Protein AF-A0A1J3JF76-F1 (afdb_monomer_lite)

Structure (mmCIF, N/CA/C/O backbone):
data_AF-A0A1J3JF76-F1
#
_entry.id   AF-A0A1J3JF76-F1
#
loop_
_atom_site.group_PDB
_atom_site.id
_atom_site.type_symbol
_atom_site.label_atom_id
_atom_site.label_alt_id
_atom_site.label_comp_id
_atom_site.label_asym_id
_atom_site.label_entity_id
_atom_site.label_seq_id
_atom_site.pdbx_PDB_ins_code
_atom_site.Cartn_x
_atom_site.Cartn_y
_atom_site.Cartn_z
_atom_site.occupancy
_atom_site.B_iso_or_equiv
_atom_site.auth_seq_id
_atom_site.auth_comp_id
_atom_site.auth_asym_id
_atom_site.auth_atom_id
_atom_site.pdbx_PDB_model_num
ATOM 1 N N . MET A 1 1 ? 3.559 11.237 -24.602 1.00 68.69 1 MET A N 1
ATOM 2 C CA . MET A 1 1 ? 4.983 10.909 -24.841 1.00 68.69 1 MET A CA 1
ATOM 3 C C . MET A 1 1 ? 5.751 10.540 -23.572 1.00 68.69 1 MET A C 1
ATOM 5 O O . MET A 1 1 ? 6.221 9.414 -23.509 1.00 68.69 1 MET A O 1
ATOM 9 N N . ALA A 1 2 ? 5.816 11.379 -22.527 1.00 81.38 2 ALA A N 1
ATOM 10 C CA . ALA A 1 2 ? 6.597 11.074 -21.311 1.00 81.38 2 ALA A CA 1
ATOM 11 C C . ALA A 1 2 ? 6.249 9.729 -20.625 1.00 81.38 2 ALA A C 1
ATOM 13 O O . ALA A 1 2 ? 7.140 8.933 -20.353 1.00 81.38 2 ALA A O 1
ATOM 14 N N . ARG A 1 3 ? 4.955 9.424 -20.422 1.00 82.44 3 ARG A N 1
ATOM 15 C CA . ARG A 1 3 ? 4.489 8.150 -19.824 1.00 82.44 3 ARG A CA 1
ATOM 16 C C . ARG A 1 3 ? 4.985 6.912 -20.584 1.00 82.44 3 ARG A C 1
ATOM 18 O O . ARG A 1 3 ? 5.352 5.922 -19.965 1.00 82.44 3 ARG A O 1
ATOM 25 N N . HIS A 1 4 ? 4.999 6.980 -21.915 1.00 86.12 4 HIS A N 1
ATOM 26 C CA . HIS A 1 4 ? 5.448 5.880 -22.768 1.00 86.12 4 HIS A CA 1
ATOM 27 C C . HIS A 1 4 ? 6.962 5.668 -22.658 1.00 86.12 4 HIS A C 1
ATOM 29 O O . HIS A 1 4 ? 7.401 4.537 -22.501 1.00 86.12 4 HIS A O 1
ATOM 35 N N . LEU A 1 5 ? 7.749 6.750 -22.659 1.00 87.44 5 LEU A N 1
ATOM 36 C CA . LEU A 1 5 ? 9.205 6.671 -22.498 1.00 87.44 5 LEU A CA 1
ATOM 37 C C . LEU A 1 5 ? 9.602 6.097 -21.132 1.00 87.44 5 LEU A C 1
ATOM 39 O O . LEU A 1 5 ? 10.490 5.253 -21.063 1.00 87.44 5 LEU A O 1
ATOM 43 N N . ILE A 1 6 ? 8.911 6.507 -20.062 1.00 87.31 6 ILE A N 1
ATOM 44 C CA . ILE A 1 6 ? 9.128 5.965 -18.713 1.00 87.31 6 ILE A CA 1
ATOM 45 C C . ILE A 1 6 ? 8.838 4.462 -18.686 1.00 87.31 6 ILE A C 1
ATOM 47 O O . ILE A 1 6 ? 9.644 3.703 -18.157 1.00 87.31 6 ILE A O 1
ATOM 51 N N . LEU A 1 7 ? 7.719 4.026 -19.275 1.00 90.75 7 LEU A N 1
ATOM 52 C CA . LEU A 1 7 ? 7.389 2.603 -19.364 1.00 90.75 7 LEU A CA 1
ATOM 53 C C . LEU A 1 7 ? 8.467 1.823 -20.115 1.00 90.75 7 LEU A C 1
ATOM 55 O O . LEU A 1 7 ? 8.987 0.856 -19.571 1.00 90.75 7 LEU A O 1
ATOM 59 N N . CYS A 1 8 ? 8.854 2.277 -21.310 1.00 92.62 8 CYS A N 1
ATOM 60 C CA . CYS A 1 8 ? 9.889 1.607 -22.097 1.00 92.62 8 CYS A CA 1
ATOM 61 C C . CYS A 1 8 ? 11.208 1.507 -21.320 1.00 92.62 8 CYS A C 1
ATOM 63 O O . CYS A 1 8 ? 11.865 0.469 -21.345 1.00 92.62 8 CYS A O 1
ATOM 65 N N . PHE A 1 9 ? 11.583 2.560 -20.592 1.00 91.56 9 PHE A N 1
ATOM 66 C CA . PHE A 1 9 ? 12.781 2.556 -19.758 1.00 91.56 9 PHE A CA 1
ATOM 67 C C . PHE A 1 9 ? 12.701 1.522 -18.627 1.00 91.56 9 PHE A C 1
ATOM 69 O O . PHE A 1 9 ? 13.618 0.720 -18.460 1.00 91.56 9 PHE A O 1
ATOM 76 N N . VAL A 1 10 ? 11.599 1.506 -17.871 1.00 92.50 10 VAL A N 1
ATOM 77 C CA . VAL A 1 10 ? 11.417 0.561 -16.760 1.00 92.50 10 VAL A CA 1
ATOM 78 C C . VAL A 1 10 ? 11.351 -0.879 -17.266 1.00 92.50 10 VAL A C 1
ATOM 80 O O . VAL A 1 10 ? 12.020 -1.745 -16.712 1.00 92.50 10 VAL A O 1
ATOM 83 N N . GLU A 1 11 ? 10.616 -1.140 -18.343 1.00 94.25 11 GLU A N 1
ATOM 84 C CA . GLU A 1 11 ? 10.539 -2.463 -18.972 1.00 94.25 11 GLU A CA 1
ATOM 85 C C . GLU A 1 11 ? 11.911 -2.939 -19.454 1.00 94.25 11 GLU A C 1
ATOM 87 O O . GLU A 1 11 ? 12.268 -4.089 -19.230 1.00 94.25 11 GLU A O 1
ATOM 92 N N . THR A 1 12 ? 12.722 -2.046 -20.030 1.00 95.38 12 THR A N 1
ATOM 93 C CA . THR A 1 12 ? 14.095 -2.372 -20.451 1.00 95.38 12 THR A CA 1
ATOM 94 C C . THR A 1 12 ? 14.973 -2.776 -19.265 1.00 95.38 12 THR A C 1
ATOM 96 O O . THR A 1 12 ? 15.805 -3.676 -19.382 1.00 95.38 12 THR A O 1
ATOM 99 N N . ILE A 1 13 ? 14.799 -2.134 -18.105 1.00 91.94 13 ILE A N 1
ATOM 100 C CA . ILE A 1 13 ? 15.498 -2.531 -16.876 1.00 91.94 13 ILE A CA 1
ATOM 101 C C . ILE A 1 13 ? 15.008 -3.904 -16.412 1.00 91.94 13 ILE A C 1
ATOM 103 O O . ILE A 1 13 ? 15.830 -4.774 -16.135 1.00 91.94 13 ILE A O 1
ATOM 107 N N . LEU A 1 14 ? 13.688 -4.097 -16.342 1.00 92.62 14 LEU A N 1
ATOM 108 C CA . LEU A 1 14 ? 13.062 -5.313 -15.817 1.00 92.62 14 LEU A CA 1
ATOM 109 C C . LEU A 1 14 ? 13.191 -6.530 -16.743 1.00 92.62 14 LEU A C 1
ATOM 111 O O . LEU A 1 14 ? 13.076 -7.653 -16.268 1.00 92.62 14 LEU A O 1
ATOM 115 N N . ALA A 1 15 ? 13.473 -6.330 -18.032 1.00 93.00 15 ALA A N 1
ATOM 116 C CA . ALA A 1 15 ? 13.759 -7.405 -18.981 1.00 93.00 15 ALA A CA 1
ATOM 117 C C . ALA A 1 15 ? 15.064 -8.157 -18.661 1.00 93.00 15 ALA A C 1
ATOM 119 O O . ALA A 1 15 ? 15.272 -9.268 -19.147 1.00 93.00 15 ALA A O 1
ATOM 120 N N . LYS A 1 16 ? 15.956 -7.572 -17.848 1.00 93.75 16 LYS A N 1
ATOM 121 C CA . LYS A 1 16 ? 17.153 -8.265 -17.364 1.00 93.75 16 LYS A CA 1
ATOM 122 C C . LYS A 1 16 ? 16.747 -9.263 -16.270 1.00 93.75 16 LYS A C 1
ATOM 124 O O . LYS A 1 16 ? 16.132 -8.836 -15.293 1.00 93.75 16 LYS A O 1
ATOM 129 N N . PRO A 1 17 ? 17.132 -10.548 -16.369 1.00 87.25 17 PRO A N 1
ATOM 130 C CA . PRO A 1 17 ? 16.629 -11.602 -15.482 1.00 87.25 17 PRO A CA 1
ATOM 131 C C . PRO A 1 17 ? 16.917 -11.335 -13.997 1.00 87.25 17 PRO A C 1
ATOM 133 O O . PRO A 1 17 ? 16.058 -11.575 -13.154 1.00 87.25 17 PRO A O 1
ATOM 136 N N . ASP A 1 18 ? 18.074 -10.750 -13.680 1.00 89.12 18 ASP A N 1
ATOM 137 C CA . ASP A 1 18 ? 18.472 -10.475 -12.294 1.00 89.12 18 ASP A CA 1
ATOM 138 C C . ASP A 1 18 ? 17.965 -9.127 -11.762 1.00 89.12 18 ASP A C 1
ATOM 140 O O . ASP A 1 18 ? 18.119 -8.833 -10.576 1.00 89.12 18 ASP A O 1
ATOM 144 N N . ALA A 1 19 ? 17.363 -8.276 -12.605 1.00 88.69 19 ALA A N 1
ATOM 145 C CA . ALA A 1 19 ? 16.979 -6.926 -12.200 1.00 88.69 19 ALA A CA 1
ATOM 146 C C . ALA A 1 19 ? 15.978 -6.897 -11.035 1.00 88.69 19 ALA A C 1
ATOM 148 O O . ALA A 1 19 ? 16.228 -6.134 -10.103 1.00 88.69 19 ALA A O 1
ATOM 149 N N . PRO A 1 20 ? 14.894 -7.700 -11.005 1.00 85.25 20 PRO A N 1
ATOM 150 C CA . PRO A 1 20 ? 13.972 -7.697 -9.870 1.00 85.25 20 PRO A CA 1
ATOM 151 C C . PRO A 1 20 ? 14.675 -7.996 -8.541 1.00 85.25 20 PRO A C 1
ATOM 153 O O . PRO A 1 20 ? 14.477 -7.263 -7.576 1.00 85.25 20 PRO A O 1
ATOM 156 N N . THR A 1 21 ? 15.535 -9.017 -8.516 1.00 85.00 21 THR A N 1
ATOM 157 C CA . THR A 1 21 ? 16.302 -9.426 -7.331 1.00 85.00 21 THR A CA 1
ATOM 158 C C . THR A 1 21 ? 17.301 -8.350 -6.926 1.00 85.00 21 THR A C 1
ATOM 160 O O . THR A 1 21 ? 17.344 -7.951 -5.768 1.00 85.00 21 THR A O 1
ATOM 163 N N . ILE A 1 22 ? 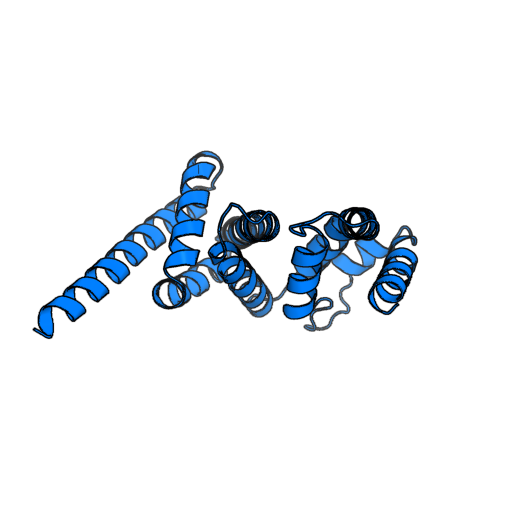18.052 -7.795 -7.881 1.00 85.38 22 ILE A N 1
ATOM 164 C CA . ILE A 1 22 ? 18.994 -6.703 -7.611 1.00 85.38 22 ILE A CA 1
ATOM 165 C C . ILE A 1 22 ? 18.253 -5.491 -7.040 1.00 85.38 22 ILE A C 1
ATOM 167 O O . ILE A 1 22 ? 18.708 -4.900 -6.069 1.00 85.38 22 ILE A O 1
ATOM 171 N N . LEU A 1 23 ? 17.100 -5.113 -7.592 1.00 86.19 23 LEU A N 1
ATOM 172 C CA . LEU A 1 23 ? 16.357 -3.944 -7.124 1.00 86.19 23 LEU A CA 1
ATOM 173 C C . LEU A 1 23 ? 15.784 -4.132 -5.710 1.00 86.19 23 LEU A C 1
ATOM 175 O O . LEU A 1 23 ? 15.725 -3.152 -4.962 1.00 86.19 23 LEU A O 1
ATOM 179 N N . THR A 1 24 ? 15.382 -5.353 -5.337 1.00 82.19 24 THR A N 1
ATOM 180 C CA . THR A 1 24 ? 14.848 -5.653 -3.996 1.00 82.19 24 THR A CA 1
ATOM 181 C C . THR A 1 24 ? 15.930 -5.913 -2.955 1.00 82.19 24 THR A C 1
ATOM 183 O O . THR A 1 24 ? 15.740 -5.568 -1.789 1.00 82.19 24 THR A O 1
ATOM 186 N N . ASP A 1 25 ? 17.058 -6.491 -3.367 1.00 76.25 25 ASP A N 1
ATOM 187 C CA . ASP A 1 25 ? 18.073 -7.018 -2.451 1.00 76.25 25 ASP A CA 1
ATOM 188 C C . ASP A 1 25 ? 19.322 -6.139 -2.385 1.00 76.25 25 ASP A C 1
ATOM 190 O O . ASP A 1 25 ? 20.135 -6.320 -1.475 1.00 76.25 25 ASP A O 1
ATOM 194 N N . ALA A 1 26 ? 19.488 -5.188 -3.317 1.00 64.75 26 ALA A N 1
ATOM 195 C CA . ALA A 1 26 ? 20.681 -4.358 -3.392 1.00 64.75 26 ALA A CA 1
ATOM 196 C C . ALA A 1 26 ? 20.978 -3.709 -2.029 1.00 64.75 26 ALA A C 1
ATOM 198 O O . ALA A 1 26 ? 20.222 -2.839 -1.580 1.00 64.75 26 ALA A O 1
ATOM 199 N N . PRO A 1 27 ? 22.138 -4.013 -1.410 1.00 54.16 27 PRO A N 1
ATOM 200 C CA . PRO A 1 27 ? 22.580 -3.357 -0.175 1.00 54.16 27 PRO A CA 1
ATOM 201 C C . PRO A 1 27 ? 22.838 -1.845 -0.365 1.00 54.16 27 PRO A C 1
ATOM 203 O O . PRO A 1 27 ? 23.164 -1.128 0.579 1.00 54.16 27 PRO A O 1
ATOM 206 N N . ALA A 1 28 ? 22.707 -1.348 -1.599 1.00 53.75 28 ALA A N 1
ATOM 207 C CA . ALA A 1 28 ? 23.317 -0.134 -2.113 1.00 53.75 28 ALA A CA 1
ATOM 208 C C . ALA A 1 28 ? 22.419 1.107 -2.135 1.00 53.75 28 ALA A C 1
ATOM 210 O O . ALA A 1 28 ? 22.911 2.178 -2.495 1.00 53.75 28 ALA A O 1
ATOM 211 N N . TRP A 1 29 ? 21.154 1.044 -1.707 1.00 62.25 29 TRP A N 1
ATOM 212 C CA . TRP A 1 29 ? 20.382 2.286 -1.625 1.00 62.25 29 TRP A CA 1
ATOM 213 C C . TRP A 1 29 ? 20.878 3.223 -0.508 1.00 62.25 29 TRP A C 1
ATOM 215 O O . TRP A 1 29 ? 20.494 4.387 -0.493 1.00 62.25 29 TRP A O 1
ATOM 225 N N . ARG A 1 30 ? 21.780 2.770 0.386 1.00 58.44 30 ARG A N 1
ATOM 226 C CA . ARG A 1 30 ? 22.430 3.571 1.453 1.00 58.44 30 ARG A CA 1
ATOM 227 C C . ARG A 1 30 ? 21.445 4.477 2.214 1.00 58.44 30 ARG A C 1
ATOM 229 O O . ARG A 1 30 ? 21.708 5.659 2.417 1.00 58.44 30 ARG A O 1
ATOM 236 N N . GLY A 1 31 ? 20.276 3.947 2.573 1.00 60.84 31 GLY A N 1
ATOM 237 C CA . GLY A 1 31 ? 19.231 4.709 3.269 1.00 60.84 31 GLY A CA 1
ATOM 238 C C . GLY A 1 31 ? 18.418 5.673 2.393 1.00 60.84 31 GLY A C 1
ATOM 239 O O . GLY A 1 31 ? 17.615 6.432 2.926 1.00 60.84 31 GLY A O 1
ATOM 240 N N . LYS A 1 32 ? 18.592 5.658 1.067 1.00 72.50 32 LYS A N 1
ATOM 241 C CA . LYS A 1 32 ? 17.707 6.330 0.107 1.00 72.50 32 LYS A CA 1
ATOM 242 C C . LYS A 1 32 ? 16.618 5.367 -0.359 1.00 72.50 32 LYS A C 1
ATOM 244 O O . LYS A 1 32 ? 16.843 4.169 -0.479 1.00 72.50 32 LYS A O 1
ATOM 249 N N . ARG A 1 33 ? 15.434 5.890 -0.666 1.00 78.56 33 ARG A N 1
ATOM 250 C CA . ARG A 1 33 ? 14.355 5.115 -1.289 1.00 78.56 33 ARG A CA 1
ATOM 251 C C . ARG A 1 33 ? 14.434 5.242 -2.807 1.00 78.56 33 ARG A C 1
ATOM 253 O O . ARG A 1 33 ? 14.490 6.363 -3.306 1.00 78.56 33 ARG A O 1
ATOM 260 N N . LEU A 1 34 ? 14.371 4.122 -3.532 1.00 84.38 34 LEU A N 1
ATOM 261 C CA . LEU A 1 34 ? 14.352 4.140 -5.000 1.00 84.38 34 LEU A CA 1
ATOM 262 C C . LEU A 1 34 ? 13.063 4.748 -5.567 1.00 84.38 34 LEU A C 1
ATOM 264 O O . LEU A 1 34 ? 13.111 5.508 -6.529 1.00 84.38 34 LEU A O 1
ATOM 268 N N . ILE A 1 35 ? 11.915 4.407 -4.979 1.00 88.56 35 ILE A N 1
ATOM 269 C CA . ILE A 1 35 ? 10.596 4.855 -5.438 1.00 88.56 35 ILE A CA 1
ATOM 270 C C . ILE A 1 35 ? 10.006 5.801 -4.384 1.00 88.56 35 ILE A C 1
ATOM 272 O O . ILE A 1 35 ? 9.439 5.327 -3.400 1.00 88.56 35 ILE A O 1
ATOM 276 N N . PRO A 1 36 ? 10.136 7.133 -4.537 1.00 89.50 36 PRO A N 1
ATOM 277 C CA . PRO A 1 36 ? 9.548 8.104 -3.615 1.00 89.50 36 PRO A CA 1
ATOM 278 C C . PRO A 1 36 ? 8.029 7.918 -3.453 1.00 89.50 36 PRO A C 1
ATOM 280 O O . PRO A 1 36 ? 7.377 7.456 -4.392 1.00 89.50 36 PRO A O 1
ATOM 283 N N . PRO A 1 37 ? 7.429 8.328 -2.314 1.00 91.75 37 PRO A N 1
ATOM 284 C CA . PRO A 1 37 ? 5.989 8.172 -2.099 1.00 91.75 37 PRO A CA 1
ATOM 285 C C . PRO A 1 37 ? 5.118 8.754 -3.235 1.00 91.75 37 PRO A C 1
ATOM 287 O O . PRO A 1 37 ? 4.237 8.037 -3.703 1.00 91.75 37 PRO A O 1
ATOM 290 N N . PRO A 1 38 ? 5.371 9.973 -3.764 1.00 92.56 38 PRO A N 1
ATOM 291 C CA . PRO A 1 38 ? 4.583 10.509 -4.881 1.00 92.56 38 PRO A CA 1
ATOM 292 C C . PRO A 1 38 ? 4.643 9.640 -6.145 1.00 92.56 38 PRO A C 1
ATOM 294 O O . PRO A 1 38 ? 3.634 9.448 -6.820 1.00 92.56 38 PRO A O 1
ATOM 297 N N . SER A 1 39 ? 5.812 9.067 -6.446 1.00 92.81 39 SER A N 1
ATOM 298 C CA . SER A 1 39 ? 5.982 8.153 -7.578 1.00 92.81 39 SER A CA 1
ATOM 299 C C . SER A 1 39 ? 5.207 6.854 -7.370 1.00 92.81 39 SER A C 1
ATOM 301 O O . SER A 1 39 ? 4.643 6.323 -8.323 1.00 92.81 39 SER A O 1
ATOM 303 N N . PHE A 1 40 ? 5.143 6.361 -6.130 1.00 94.38 40 PHE A N 1
ATOM 304 C CA . PHE A 1 40 ? 4.360 5.177 -5.787 1.00 94.38 40 PHE A CA 1
ATOM 305 C C . PHE A 1 40 ? 2.847 5.420 -5.885 1.00 94.38 40 PHE A C 1
ATOM 307 O O . PHE A 1 40 ? 2.129 4.584 -6.426 1.00 94.38 40 PHE A O 1
ATOM 314 N N . GLU A 1 41 ? 2.354 6.579 -5.440 1.00 95.38 41 GLU A N 1
ATOM 315 C CA . GLU A 1 41 ? 0.951 6.969 -5.648 1.00 95.38 41 GLU A CA 1
ATOM 316 C C . GLU A 1 41 ? 0.611 7.081 -7.137 1.00 95.38 41 GLU A C 1
ATOM 318 O O . GLU A 1 41 ? -0.430 6.587 -7.571 1.00 95.38 41 GLU A O 1
ATOM 323 N N . MET A 1 42 ? 1.505 7.665 -7.939 1.00 93.31 42 MET A N 1
ATOM 324 C CA . MET A 1 42 ? 1.314 7.713 -9.386 1.00 93.31 42 MET A CA 1
ATOM 325 C C . MET A 1 42 ? 1.276 6.305 -9.986 1.00 93.31 42 MET A C 1
ATOM 327 O O . MET A 1 42 ? 0.404 6.019 -10.800 1.00 93.31 42 MET A O 1
ATOM 331 N N . LEU A 1 43 ? 2.170 5.410 -9.558 1.00 93.50 43 LEU A N 1
ATOM 332 C CA . LEU A 1 43 ? 2.165 4.014 -9.984 1.00 93.50 43 LEU A CA 1
ATOM 333 C C . LEU A 1 43 ? 0.826 3.330 -9.654 1.00 93.50 43 LEU A C 1
ATOM 335 O O . LEU A 1 43 ? 0.217 2.764 -10.554 1.00 93.50 43 LEU A O 1
ATOM 339 N N . LEU A 1 44 ? 0.330 3.445 -8.416 1.00 94.31 44 LEU A N 1
ATOM 340 C CA . LEU A 1 44 ? -0.978 2.907 -8.015 1.00 94.31 44 LEU A CA 1
ATOM 341 C C . LEU A 1 44 ? -2.106 3.417 -8.922 1.00 94.31 44 LEU A C 1
ATOM 343 O O . LEU A 1 44 ? -2.876 2.628 -9.461 1.00 94.31 44 LEU A O 1
ATOM 347 N N . ARG A 1 45 ? -2.184 4.732 -9.142 1.00 93.00 45 ARG A N 1
ATOM 348 C CA . ARG A 1 45 ? -3.250 5.342 -9.954 1.00 93.00 45 ARG A CA 1
ATOM 349 C C . ARG A 1 45 ? -3.162 4.982 -11.438 1.00 93.00 45 ARG A C 1
ATOM 351 O O . ARG A 1 45 ? -4.185 4.914 -12.111 1.00 93.00 45 ARG A O 1
ATOM 358 N N . LEU A 1 46 ? -1.956 4.764 -11.964 1.00 92.25 46 LEU A N 1
ATOM 359 C CA . LEU A 1 46 ? -1.752 4.365 -13.360 1.00 92.25 46 LEU A CA 1
ATOM 360 C C . LEU A 1 46 ? -2.015 2.873 -13.597 1.00 92.25 46 LEU A C 1
ATOM 362 O O . LEU A 1 46 ? -2.400 2.519 -14.715 1.00 92.25 46 LEU A O 1
ATOM 366 N N . THR A 1 47 ? -1.812 2.036 -12.578 1.00 94.12 47 THR A N 1
ATOM 367 C CA . THR A 1 47 ? -2.137 0.603 -12.602 1.00 94.12 47 THR A CA 1
ATOM 368 C C . THR A 1 47 ? -3.632 0.357 -12.424 1.00 94.12 47 THR A C 1
ATOM 370 O O . THR A 1 47 ? -4.191 -0.463 -13.141 1.00 94.12 47 THR A O 1
ATOM 373 N N . PHE A 1 48 ? -4.290 1.109 -11.536 1.00 93.44 48 PHE A N 1
ATOM 374 C CA . PHE A 1 48 ? -5.709 0.946 -11.199 1.00 93.44 48 PHE A CA 1
ATOM 375 C C . PHE A 1 48 ? -6.534 2.198 -11.563 1.00 93.44 48 PHE A C 1
ATOM 377 O O . PHE A 1 48 ? -7.059 2.875 -10.671 1.00 93.44 48 PHE A O 1
ATOM 384 N N . PRO A 1 49 ? -6.603 2.589 -12.853 1.00 90.38 49 PRO A N 1
ATOM 385 C CA . PRO A 1 49 ? -7.336 3.777 -13.267 1.00 90.38 49 PRO A CA 1
ATOM 386 C C . PRO A 1 49 ? -8.846 3.522 -13.315 1.00 90.38 49 PRO A C 1
ATOM 388 O O . PRO A 1 49 ? -9.297 2.415 -13.588 1.00 90.38 49 PRO A O 1
ATOM 391 N N . SER A 1 50 ? -9.646 4.583 -13.188 1.00 83.19 50 SER A N 1
ATOM 392 C CA . SER A 1 50 ? -11.107 4.501 -13.354 1.00 83.19 50 SER A CA 1
ATOM 393 C C . SER A 1 50 ? -11.551 4.141 -14.780 1.00 83.19 50 SER A C 1
ATOM 395 O O . SER A 1 50 ? -12.673 3.687 -14.977 1.00 83.19 50 SER A O 1
ATOM 397 N N . ALA A 1 51 ? -10.685 4.349 -15.777 1.00 86.19 51 ALA A N 1
ATOM 398 C CA . ALA A 1 51 ? -10.896 3.930 -17.158 1.00 86.19 51 ALA A CA 1
ATOM 399 C C . ALA A 1 51 ? -9.622 3.263 -17.687 1.00 86.19 51 ALA A C 1
ATOM 401 O O . ALA A 1 51 ? -8.531 3.840 -17.619 1.00 86.19 51 ALA A O 1
ATOM 402 N N . ARG A 1 52 ? -9.758 2.042 -18.214 1.00 84.12 52 ARG A N 1
ATOM 403 C CA . ARG A 1 52 ? -8.630 1.288 -18.772 1.00 84.12 52 ARG A CA 1
ATOM 404 C C . ARG A 1 52 ? -8.157 1.946 -20.068 1.00 84.12 52 ARG A C 1
ATOM 406 O O . ARG A 1 52 ? -8.956 2.309 -20.925 1.00 84.12 52 ARG A O 1
ATOM 413 N N . LEU A 1 53 ? -6.843 2.078 -20.204 1.00 82.75 53 LEU A N 1
ATOM 414 C CA . LEU A 1 53 ? -6.163 2.553 -21.408 1.00 82.75 53 LEU A CA 1
ATOM 415 C C . LEU A 1 53 ? -5.200 1.458 -21.877 1.00 82.75 53 LEU A C 1
ATOM 417 O O . LEU A 1 53 ? -4.807 0.612 -21.078 1.00 82.75 53 LEU A O 1
ATOM 421 N N . GLU A 1 54 ? -4.737 1.496 -23.127 1.00 78.94 54 GLU A N 1
ATOM 422 C CA . GLU A 1 54 ? -3.754 0.513 -23.626 1.00 78.94 54 GLU A CA 1
ATOM 423 C C . GLU A 1 54 ? -2.501 0.426 -22.739 1.00 78.94 54 GLU A C 1
ATOM 425 O O . GLU A 1 54 ? -1.969 -0.649 -22.473 1.00 78.94 54 GLU A O 1
ATOM 430 N N . ALA A 1 55 ? -2.056 1.565 -22.199 1.00 82.31 55 ALA A N 1
ATOM 431 C CA . ALA A 1 55 ? -0.913 1.611 -21.294 1.00 82.31 55 ALA A CA 1
ATOM 432 C C . ALA A 1 55 ? -1.175 0.936 -19.934 1.00 82.31 55 ALA A C 1
ATOM 434 O O . ALA A 1 55 ? -0.211 0.594 -19.257 1.00 82.31 55 ALA A O 1
ATOM 435 N N . THR A 1 56 ? -2.433 0.744 -19.516 1.00 90.50 56 THR A N 1
ATOM 436 C CA . THR A 1 56 ? -2.784 0.123 -18.226 1.00 90.50 56 THR A CA 1
ATOM 437 C C . THR A 1 56 ? -2.216 -1.288 -18.122 1.00 90.50 56 THR A C 1
ATOM 439 O O . THR A 1 56 ? -1.568 -1.587 -17.127 1.00 90.50 56 THR A O 1
ATOM 442 N N . ALA A 1 57 ? -2.329 -2.100 -19.179 1.00 91.56 57 ALA A N 1
ATOM 443 C CA . ALA A 1 57 ? -1.788 -3.463 -19.196 1.00 91.56 57 ALA A CA 1
ATOM 444 C C . ALA A 1 57 ? -0.267 -3.498 -18.951 1.00 91.56 57 ALA A C 1
ATOM 446 O O . ALA A 1 57 ? 0.254 -4.383 -18.277 1.00 91.56 57 ALA A O 1
ATOM 447 N N . ARG A 1 58 ? 0.455 -2.488 -19.450 1.00 93.62 58 ARG A N 1
ATOM 448 C CA . ARG A 1 58 ? 1.903 -2.355 -19.232 1.00 93.62 58 ARG A CA 1
ATOM 449 C C . ARG A 1 58 ? 2.230 -1.993 -17.785 1.00 93.62 58 ARG A C 1
ATOM 451 O O . ARG A 1 58 ? 3.159 -2.555 -17.214 1.00 93.62 58 ARG A O 1
ATOM 458 N N . PHE A 1 59 ? 1.450 -1.099 -17.170 1.00 93.69 59 PHE A N 1
ATOM 459 C CA . PHE A 1 59 ? 1.593 -0.790 -15.743 1.00 93.69 59 PHE A CA 1
ATOM 460 C C . PHE A 1 59 ? 1.262 -1.996 -14.862 1.00 93.69 59 PHE A C 1
ATOM 462 O O . PHE A 1 59 ? 2.029 -2.288 -13.950 1.00 93.69 59 PHE A O 1
ATOM 469 N N . GLU A 1 60 ? 0.189 -2.728 -15.164 1.00 94.12 60 GLU A N 1
ATOM 470 C CA . GLU A 1 60 ? -0.180 -3.973 -14.476 1.00 94.12 60 GLU A CA 1
ATOM 471 C C . GLU A 1 60 ? 0.962 -5.001 -14.516 1.00 94.12 60 GLU A C 1
ATOM 473 O O . GLU A 1 60 ? 1.268 -5.605 -13.491 1.00 94.12 60 GLU A O 1
ATOM 478 N N . ALA A 1 61 ? 1.653 -5.141 -15.653 1.00 94.00 61 ALA A N 1
ATOM 479 C CA . ALA A 1 61 ? 2.764 -6.081 -15.801 1.00 94.00 61 ALA A CA 1
ATOM 480 C C . ALA A 1 61 ? 3.985 -5.738 -14.924 1.00 94.00 61 ALA A C 1
ATOM 482 O O . ALA A 1 61 ? 4.589 -6.628 -14.324 1.00 94.00 61 ALA A O 1
ATOM 483 N N . ILE A 1 62 ? 4.358 -4.456 -14.819 1.00 93.94 62 ILE A N 1
ATOM 484 C CA . ILE A 1 62 ? 5.538 -4.027 -14.040 1.00 93.94 62 ILE A CA 1
ATOM 485 C C . ILE A 1 62 ? 5.225 -3.759 -12.560 1.00 93.94 62 ILE A C 1
ATOM 487 O O . ILE A 1 62 ? 6.133 -3.738 -11.723 1.00 93.94 62 ILE A O 1
ATOM 491 N N . TYR A 1 63 ? 3.951 -3.540 -12.224 1.00 95.44 63 TYR A N 1
ATOM 492 C CA . TYR A 1 63 ? 3.504 -3.132 -10.894 1.00 95.44 63 TYR A CA 1
ATOM 493 C C . TYR A 1 63 ? 3.965 -4.065 -9.764 1.00 95.44 63 TYR A C 1
ATOM 495 O O . TYR A 1 63 ? 4.513 -3.543 -8.789 1.00 95.44 63 TYR A O 1
ATOM 503 N N . PRO A 1 64 ? 3.829 -5.406 -9.856 1.00 94.88 64 PRO A N 1
ATOM 504 C CA . PRO A 1 64 ? 4.208 -6.298 -8.762 1.00 94.88 64 PRO A CA 1
ATOM 505 C C . PRO A 1 64 ? 5.676 -6.149 -8.349 1.00 94.88 64 PRO A C 1
ATOM 507 O O . PRO A 1 64 ? 5.989 -6.110 -7.157 1.00 94.88 64 PRO A O 1
ATOM 510 N N . VAL A 1 65 ? 6.579 -5.995 -9.325 1.00 93.25 65 VAL A N 1
ATOM 511 C CA . VAL A 1 65 ? 8.012 -5.816 -9.060 1.00 93.25 65 VAL A CA 1
ATOM 512 C C . VAL A 1 65 ? 8.266 -4.464 -8.402 1.00 93.25 65 VAL A C 1
ATOM 514 O O . VAL A 1 65 ? 8.919 -4.401 -7.363 1.00 93.25 65 VAL A O 1
ATOM 517 N N . LEU A 1 66 ? 7.706 -3.380 -8.944 1.00 93.50 66 LEU A N 1
ATOM 518 C CA . LEU A 1 66 ? 7.894 -2.037 -8.384 1.00 93.50 66 LEU A CA 1
ATOM 519 C C . LEU A 1 66 ? 7.269 -1.884 -6.987 1.00 93.50 66 LEU A C 1
ATOM 521 O O . LEU A 1 66 ? 7.838 -1.206 -6.128 1.00 93.50 66 LEU A O 1
ATOM 525 N N . LYS A 1 67 ? 6.139 -2.550 -6.721 1.00 93.62 67 LYS A N 1
ATOM 526 C CA . LYS A 1 67 ? 5.552 -2.665 -5.380 1.00 93.62 67 LYS A CA 1
ATOM 527 C C . LYS A 1 67 ? 6.531 -3.350 -4.434 1.00 93.62 67 LYS A C 1
ATOM 529 O O . LYS A 1 67 ? 6.857 -2.781 -3.396 1.00 93.62 67 LYS A O 1
ATOM 534 N N . LYS A 1 68 ? 7.061 -4.519 -4.811 1.00 90.62 68 LYS A N 1
ATOM 535 C CA . LYS A 1 68 ? 8.041 -5.249 -3.993 1.00 90.62 68 LYS A CA 1
ATOM 536 C C . LYS A 1 68 ? 9.274 -4.391 -3.698 1.00 90.62 68 LYS A C 1
ATOM 538 O O . LYS A 1 68 ? 9.687 -4.315 -2.550 1.00 90.62 68 LYS A O 1
ATOM 543 N N . VAL A 1 69 ? 9.802 -3.683 -4.695 1.00 89.00 69 VAL A N 1
ATOM 544 C CA . VAL A 1 69 ? 10.940 -2.760 -4.531 1.00 89.00 69 VAL A CA 1
ATOM 545 C C . VAL A 1 69 ? 10.608 -1.596 -3.592 1.00 89.00 69 VAL A C 1
ATOM 547 O O . VAL A 1 69 ? 11.452 -1.189 -2.800 1.00 89.00 69 VAL A O 1
ATOM 550 N N . THR A 1 70 ? 9.381 -1.073 -3.636 1.00 89.62 70 THR A N 1
ATOM 551 C CA . THR A 1 70 ? 8.941 0.009 -2.736 1.00 89.62 70 THR A CA 1
ATOM 552 C C . THR A 1 70 ? 8.874 -0.451 -1.279 1.00 89.62 70 THR A C 1
ATOM 554 O O . THR A 1 70 ? 9.179 0.328 -0.376 1.00 89.62 70 THR A O 1
ATOM 557 N N . LEU A 1 71 ? 8.464 -1.702 -1.051 1.00 86.75 71 LEU A N 1
ATOM 558 C CA . LEU A 1 71 ? 8.257 -2.267 0.284 1.00 86.75 71 LEU A CA 1
ATOM 559 C C . LEU A 1 71 ? 9.494 -3.004 0.837 1.00 86.75 71 LEU A C 1
ATOM 561 O O . LEU A 1 71 ? 9.525 -3.344 2.017 1.00 86.75 71 LEU A O 1
ATOM 565 N N . ALA A 1 72 ? 10.520 -3.246 0.017 1.00 83.94 72 ALA A N 1
ATOM 566 C CA . ALA A 1 72 ? 11.705 -4.005 0.407 1.00 83.94 72 ALA A CA 1
ATOM 567 C C . ALA A 1 72 ? 12.602 -3.241 1.397 1.00 83.94 72 ALA A C 1
ATOM 569 O O . ALA A 1 72 ? 13.007 -2.109 1.133 1.00 83.94 72 ALA A O 1
ATOM 570 N N . ARG A 1 73 ? 12.953 -3.907 2.514 1.00 69.44 73 ARG A N 1
ATOM 571 C CA . ARG A 1 73 ? 14.008 -3.540 3.492 1.00 69.44 73 ARG A CA 1
ATOM 572 C C . ARG A 1 73 ? 14.078 -2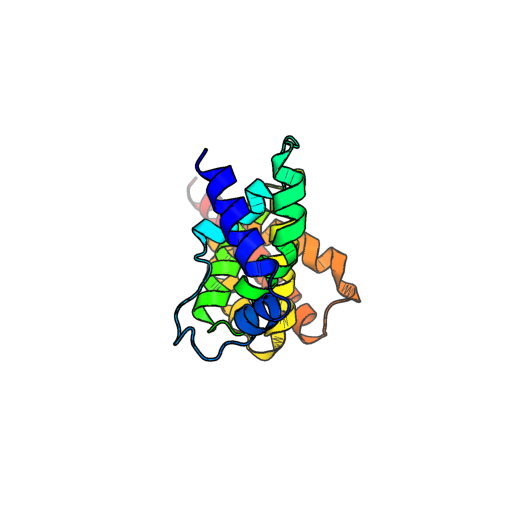.039 3.814 1.00 69.44 73 ARG A C 1
ATOM 574 O O . ARG A 1 73 ? 15.159 -1.460 3.932 1.00 69.44 73 ARG A O 1
ATOM 581 N N . ALA A 1 74 ? 12.914 -1.411 3.948 1.00 69.50 74 ALA A N 1
ATOM 582 C CA . ALA A 1 74 ? 12.802 0.012 4.195 1.00 69.50 74 ALA A CA 1
ATOM 583 C C . ALA A 1 74 ? 12.993 0.307 5.697 1.00 69.50 74 ALA A C 1
ATOM 585 O O . ALA A 1 74 ? 12.334 -0.323 6.519 1.00 69.50 74 ALA A O 1
ATOM 586 N N . PRO A 1 75 ? 13.843 1.275 6.083 1.00 78.31 75 PRO A N 1
ATOM 587 C CA . PRO A 1 75 ? 13.834 1.840 7.429 1.00 78.31 75 PRO A CA 1
ATOM 588 C C . PRO A 1 75 ? 12.422 2.237 7.878 1.00 78.31 75 PRO A C 1
ATOM 590 O O . PRO A 1 75 ? 11.632 2.719 7.064 1.00 78.31 75 PRO A O 1
ATOM 593 N N . ASP A 1 76 ? 12.129 2.154 9.177 1.00 81.81 76 ASP A N 1
ATOM 594 C CA . ASP A 1 76 ? 10.802 2.454 9.736 1.00 81.81 76 ASP A CA 1
ATOM 595 C C . ASP A 1 76 ? 10.182 3.759 9.236 1.00 81.81 76 ASP A C 1
ATOM 597 O O . ASP A 1 76 ? 8.981 3.830 8.982 1.00 81.81 76 ASP A O 1
ATOM 601 N N . PHE A 1 77 ? 10.980 4.823 9.109 1.00 82.50 77 PHE A N 1
ATOM 602 C CA . PHE A 1 77 ? 10.459 6.111 8.655 1.00 82.50 77 PHE A CA 1
ATOM 603 C C . PHE A 1 77 ? 9.899 6.028 7.236 1.00 82.50 77 PHE A C 1
ATOM 605 O O . PHE A 1 77 ? 8.883 6.657 6.947 1.00 82.50 77 PHE A O 1
ATOM 612 N N . HIS A 1 78 ? 10.498 5.201 6.379 1.00 84.88 78 HIS A N 1
ATOM 613 C CA . HIS A 1 78 ? 9.991 4.985 5.042 1.00 84.88 78 HIS A CA 1
ATOM 614 C C . HIS A 1 78 ? 8.711 4.147 5.029 1.00 84.88 78 HIS A C 1
ATOM 616 O O . HIS A 1 78 ? 7.779 4.476 4.293 1.00 84.88 78 HIS A O 1
ATOM 622 N N . ILE A 1 79 ? 8.634 3.121 5.879 1.00 86.25 79 ILE A N 1
ATOM 623 C CA . ILE A 1 79 ? 7.411 2.330 6.053 1.00 86.25 79 ILE A CA 1
ATOM 624 C C . ILE A 1 79 ? 6.266 3.242 6.519 1.00 86.25 79 ILE A C 1
ATOM 626 O O . ILE A 1 79 ? 5.184 3.218 5.936 1.00 86.25 79 ILE A O 1
ATOM 630 N N . ARG A 1 80 ? 6.519 4.133 7.489 1.00 90.50 80 ARG A N 1
ATOM 631 C CA . ARG A 1 80 ? 5.533 5.115 7.977 1.00 90.50 80 ARG A CA 1
ATOM 632 C C . ARG A 1 80 ? 5.043 6.072 6.890 1.00 90.50 80 ARG A C 1
ATOM 634 O O . ARG A 1 80 ? 3.855 6.392 6.854 1.00 90.50 80 ARG A O 1
ATOM 641 N N . GLU A 1 81 ? 5.919 6.537 6.002 1.00 91.75 81 GLU A N 1
ATOM 642 C CA . GLU A 1 81 ? 5.531 7.404 4.880 1.00 91.75 81 GLU A CA 1
ATOM 643 C C . GLU A 1 81 ? 4.639 6.674 3.869 1.00 91.75 81 GLU A C 1
ATOM 645 O O . GLU A 1 81 ? 3.604 7.215 3.477 1.00 91.75 81 GLU A O 1
ATOM 650 N N . ILE A 1 82 ? 5.002 5.445 3.476 1.00 93.19 82 ILE A N 1
ATOM 651 C CA . ILE A 1 82 ? 4.170 4.632 2.574 1.00 93.19 82 ILE A CA 1
ATOM 652 C C . ILE A 1 82 ? 2.841 4.280 3.242 1.00 93.19 82 ILE A C 1
ATOM 654 O O . ILE A 1 82 ? 1.798 4.413 2.607 1.00 93.19 82 ILE A O 1
ATOM 658 N N . PHE A 1 83 ? 2.852 3.916 4.524 1.00 94.06 83 PHE A N 1
ATOM 659 C CA . PHE A 1 83 ? 1.635 3.663 5.288 1.00 94.06 83 PHE A CA 1
ATOM 660 C C . PHE A 1 83 ? 0.717 4.890 5.301 1.00 94.06 83 PHE A C 1
ATOM 662 O O . PHE A 1 83 ? -0.466 4.773 5.008 1.00 94.06 83 PHE A O 1
ATOM 669 N N . THR A 1 84 ? 1.257 6.082 5.573 1.00 95.56 84 THR A N 1
ATOM 670 C CA . THR A 1 84 ? 0.474 7.333 5.589 1.00 95.56 84 THR A CA 1
ATOM 671 C C . THR A 1 84 ? -0.161 7.615 4.229 1.00 95.56 84 THR A C 1
ATOM 673 O O . THR A 1 84 ? -1.318 8.023 4.151 1.00 95.56 84 THR A O 1
ATOM 676 N N . LEU A 1 85 ? 0.594 7.391 3.152 1.00 95.44 85 LEU A N 1
ATOM 677 C CA . LEU A 1 85 ? 0.113 7.537 1.782 1.00 95.44 85 LEU A CA 1
ATOM 678 C C . LEU A 1 85 ? -1.008 6.543 1.471 1.00 95.44 85 LEU A C 1
ATOM 680 O O . LEU A 1 85 ? -2.062 6.947 0.987 1.00 95.44 85 LEU A O 1
ATOM 684 N N . CYS A 1 86 ? -0.810 5.268 1.799 1.00 95.44 86 CYS A N 1
ATOM 685 C CA . CYS A 1 86 ? -1.783 4.214 1.541 1.00 95.44 86 CYS A CA 1
ATOM 686 C C . CYS A 1 86 ? -3.054 4.393 2.379 1.00 95.44 86 CYS A C 1
ATOM 688 O O . CYS A 1 86 ? -4.154 4.246 1.859 1.00 95.44 86 CYS A O 1
ATOM 690 N N . LEU A 1 87 ? -2.917 4.801 3.644 1.00 95.25 87 LEU A N 1
ATOM 691 C CA . LEU A 1 87 ? -4.041 5.157 4.505 1.00 95.25 87 LEU A CA 1
ATOM 692 C C . LEU A 1 87 ? -4.837 6.321 3.906 1.00 95.25 87 LEU A C 1
ATOM 694 O O . LEU A 1 87 ? -6.057 6.240 3.805 1.00 95.25 87 LEU A O 1
ATOM 698 N N . ARG A 1 88 ? -4.168 7.391 3.458 1.00 94.81 88 ARG A N 1
ATOM 699 C CA . ARG A 1 88 ? -4.849 8.518 2.804 1.00 94.81 88 ARG A CA 1
ATOM 700 C C . ARG A 1 88 ? -5.647 8.055 1.581 1.00 94.81 88 ARG A C 1
ATOM 702 O O . ARG A 1 88 ? -6.819 8.404 1.483 1.00 94.81 88 ARG A O 1
ATOM 709 N N . LEU A 1 89 ? -5.030 7.270 0.696 1.00 93.19 89 LEU A N 1
ATOM 710 C CA . LEU A 1 89 ? -5.682 6.738 -0.506 1.00 93.19 89 LEU A CA 1
ATOM 711 C C . LEU A 1 89 ? -6.845 5.797 -0.163 1.00 93.19 89 LEU A C 1
ATOM 713 O O . LEU A 1 89 ? -7.892 5.874 -0.792 1.00 93.19 89 LEU A O 1
ATOM 717 N N . ALA A 1 90 ? -6.720 4.970 0.878 1.00 91.38 90 ALA A N 1
ATOM 718 C CA . ALA A 1 90 ? -7.815 4.133 1.375 1.00 91.38 90 ALA A CA 1
ATOM 719 C C . ALA A 1 90 ? -9.049 4.963 1.782 1.00 91.38 90 ALA A C 1
ATOM 721 O O . ALA A 1 90 ? -10.189 4.519 1.630 1.00 91.38 90 ALA A O 1
ATOM 722 N N . GLY A 1 91 ? -8.831 6.196 2.251 1.00 89.19 91 GLY A N 1
ATOM 723 C CA . GLY A 1 91 ? -9.889 7.158 2.556 1.00 89.19 91 GLY A CA 1
ATOM 724 C C . GLY A 1 91 ? -10.674 7.671 1.342 1.00 89.19 91 GLY A C 1
ATOM 725 O O . GLY A 1 91 ? -11.729 8.270 1.543 1.00 89.19 91 GLY A O 1
ATOM 726 N N . GLU A 1 92 ? -10.205 7.437 0.111 1.00 89.12 92 GLU A N 1
ATOM 727 C CA . GLU A 1 92 ? -10.915 7.811 -1.125 1.00 89.12 92 GLU A CA 1
ATOM 728 C C . GLU A 1 92 ? -12.099 6.871 -1.440 1.00 89.12 92 GLU A C 1
ATOM 730 O O . GLU A 1 92 ? -12.971 7.233 -2.227 1.00 89.12 92 GLU A O 1
ATOM 735 N N . GLY A 1 93 ? -12.187 5.708 -0.778 1.00 79.38 93 GLY A N 1
ATOM 736 C CA . GLY A 1 93 ? -13.348 4.811 -0.824 1.00 79.38 93 GLY A CA 1
ATOM 737 C C . GLY A 1 93 ? -13.181 3.566 -1.704 1.00 79.38 93 GLY A C 1
ATOM 738 O O . GLY A 1 93 ? -12.432 3.544 -2.672 1.00 79.38 93 GLY A O 1
ATOM 739 N N . ILE A 1 94 ? -13.919 2.502 -1.365 1.00 70.62 94 ILE A N 1
ATOM 740 C CA . ILE A 1 94 ? -13.740 1.137 -1.911 1.00 70.62 94 ILE A CA 1
ATOM 741 C C . ILE A 1 94 ? -14.147 1.015 -3.393 1.00 70.62 94 ILE A C 1
ATOM 743 O O . ILE A 1 94 ? -13.713 0.087 -4.070 1.00 70.62 94 ILE A O 1
ATOM 747 N N . SER A 1 95 ? -14.952 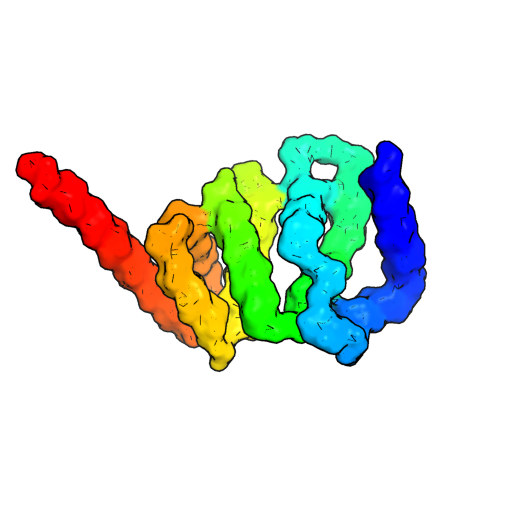1.945 -3.917 1.00 76.81 95 SER A N 1
ATOM 748 C CA . SER A 1 95 ? -15.299 1.996 -5.346 1.00 76.81 95 SER A CA 1
ATOM 749 C C . SER A 1 95 ? -14.111 2.362 -6.242 1.00 76.81 95 SER A C 1
ATOM 751 O O . SER A 1 95 ? -14.196 2.206 -7.457 1.00 76.81 95 SER A O 1
ATOM 753 N N . ASN A 1 96 ? -13.006 2.835 -5.660 1.00 85.56 96 ASN A N 1
ATOM 754 C CA . ASN A 1 96 ? -11.758 3.095 -6.355 1.00 85.56 96 ASN A CA 1
ATOM 755 C C . ASN A 1 96 ? -10.803 1.901 -6.164 1.00 85.56 96 ASN A C 1
ATOM 757 O O . ASN A 1 96 ? -10.348 1.624 -5.054 1.00 85.56 96 ASN A O 1
ATOM 761 N N . GLU A 1 97 ? -10.468 1.203 -7.251 1.00 90.56 97 GLU A N 1
ATOM 762 C CA . GLU A 1 97 ? -9.554 0.051 -7.224 1.00 90.56 97 GLU A CA 1
ATOM 763 C C . GLU A 1 97 ? -8.181 0.406 -6.630 1.00 90.56 97 GLU A C 1
ATOM 765 O O . GLU A 1 97 ? -7.623 -0.373 -5.856 1.00 90.56 97 GLU A O 1
ATOM 770 N N . SER A 1 98 ? -7.676 1.619 -6.892 1.00 90.75 98 SER A N 1
ATOM 771 C CA . SER A 1 98 ? -6.419 2.093 -6.299 1.00 90.75 98 SER A CA 1
ATOM 772 C C . SER A 1 98 ? -6.517 2.274 -4.779 1.00 90.75 98 SER A C 1
ATOM 774 O O . SER A 1 98 ? -5.554 1.998 -4.064 1.00 90.75 98 SER A O 1
ATOM 776 N N . ALA A 1 99 ? -7.686 2.667 -4.263 1.00 91.88 99 ALA A N 1
ATOM 777 C CA . ALA A 1 99 ? -7.935 2.775 -2.827 1.00 91.88 99 ALA A CA 1
ATOM 778 C C . ALA A 1 99 ? -8.056 1.394 -2.167 1.00 91.88 99 ALA A C 1
ATOM 780 O O . ALA A 1 99 ? -7.600 1.213 -1.035 1.00 91.88 99 ALA A O 1
ATOM 781 N N . LYS A 1 100 ? -8.617 0.400 -2.871 1.00 91.94 100 LYS A N 1
ATOM 782 C CA . LYS A 1 100 ? -8.646 -0.996 -2.410 1.00 91.94 100 LYS A CA 1
ATOM 783 C C . LYS A 1 100 ? -7.229 -1.558 -2.281 1.00 91.94 100 LYS A C 1
ATOM 785 O O . LYS A 1 100 ? -6.867 -2.024 -1.205 1.00 91.94 100 LYS A O 1
ATOM 790 N N . GLU A 1 101 ? -6.412 -1.418 -3.323 1.00 95.12 101 GLU A N 1
ATOM 791 C CA . GLU A 1 101 ? -5.008 -1.846 -3.292 1.00 95.12 101 GLU A CA 1
ATOM 792 C C . GLU A 1 101 ? -4.218 -1.112 -2.196 1.00 95.12 101 GLU A C 1
ATOM 794 O O . GLU A 1 101 ? -3.471 -1.728 -1.435 1.00 95.12 101 GLU A O 1
ATOM 799 N N . ALA A 1 102 ? -4.414 0.203 -2.053 1.00 95.31 102 ALA A N 1
ATOM 800 C CA . ALA A 1 102 ? -3.792 0.978 -0.983 1.00 95.31 102 ALA A CA 1
ATOM 801 C C . ALA A 1 102 ? -4.219 0.491 0.411 1.00 95.31 102 ALA A C 1
ATOM 803 O O . ALA A 1 102 ? -3.391 0.407 1.316 1.00 95.31 102 ALA A O 1
ATOM 804 N N . THR A 1 103 ? -5.488 0.118 0.588 1.00 94.44 103 THR A N 1
ATOM 805 C CA . THR A 1 103 ? -5.977 -0.477 1.839 1.00 94.44 103 THR A CA 1
ATOM 806 C C . THR A 1 103 ? -5.266 -1.796 2.127 1.00 94.44 103 THR A C 1
ATOM 808 O O . THR A 1 103 ? -4.789 -2.003 3.241 1.00 94.44 103 THR A O 1
ATOM 811 N N . ASP A 1 104 ? -5.140 -2.669 1.127 1.00 93.19 104 ASP A N 1
ATOM 812 C CA . ASP A 1 104 ? -4.462 -3.957 1.277 1.00 93.19 104 ASP A CA 1
ATOM 813 C C . ASP A 1 104 ? -2.974 -3.788 1.622 1.00 93.19 104 ASP A C 1
ATOM 815 O O . ASP A 1 104 ? -2.464 -4.484 2.502 1.00 93.19 104 ASP A O 1
ATOM 819 N N . ILE A 1 105 ? -2.296 -2.807 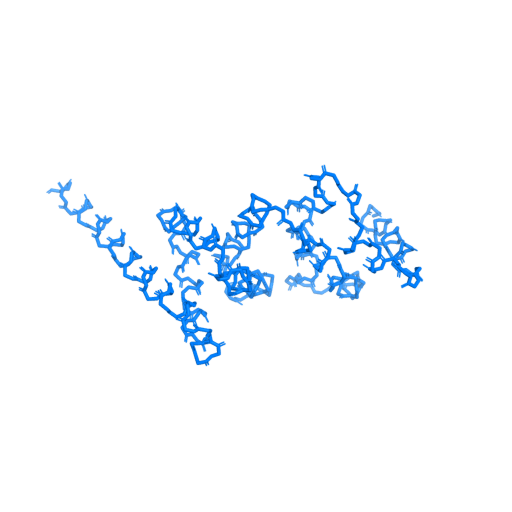1.016 1.00 94.31 105 ILE A N 1
ATOM 820 C CA . ILE A 1 105 ? -0.918 -2.446 1.374 1.00 94.31 105 ILE A CA 1
ATOM 821 C C . ILE A 1 105 ? -0.842 -1.912 2.804 1.00 94.31 105 ILE A C 1
ATOM 823 O O . ILE A 1 105 ? 0.031 -2.328 3.560 1.00 94.31 105 ILE A O 1
ATOM 827 N N . ALA A 1 106 ? -1.739 -1.006 3.204 1.00 94.12 106 ALA A N 1
ATOM 828 C CA . ALA A 1 106 ? -1.743 -0.457 4.558 1.00 94.12 106 ALA A CA 1
ATOM 829 C C . ALA A 1 106 ? -1.928 -1.556 5.618 1.00 94.12 106 ALA A C 1
ATOM 831 O O . ALA A 1 106 ? -1.256 -1.519 6.648 1.00 94.12 106 ALA A O 1
ATOM 832 N N . ILE A 1 107 ? -2.784 -2.550 5.347 1.00 91.56 107 ILE A N 1
ATOM 833 C CA . ILE A 1 107 ? -2.955 -3.728 6.208 1.00 91.56 107 ILE A CA 1
ATOM 834 C C . ILE A 1 107 ? -1.666 -4.546 6.262 1.00 91.56 107 ILE A C 1
ATOM 836 O O . ILE A 1 107 ? -1.180 -4.792 7.360 1.00 91.56 107 ILE A O 1
ATOM 840 N N . SER A 1 108 ? -1.082 -4.903 5.113 1.00 90.75 108 SER A N 1
ATOM 841 C CA . SER A 1 108 ? 0.183 -5.658 5.055 1.00 90.75 108 SER A CA 1
ATOM 842 C C . SER A 1 108 ? 1.296 -4.953 5.837 1.00 90.75 108 SER A C 1
ATOM 844 O O . SER A 1 108 ? 1.982 -5.574 6.641 1.00 90.75 108 SER A O 1
ATOM 846 N N . LEU A 1 109 ? 1.415 -3.626 5.738 1.00 90.94 109 LEU A N 1
ATOM 847 C CA . LEU A 1 109 ? 2.424 -2.883 6.501 1.00 90.94 109 LEU A CA 1
ATOM 848 C C . LEU A 1 109 ? 2.193 -2.902 8.019 1.00 90.94 109 LEU A C 1
ATOM 850 O O . LEU A 1 109 ? 3.164 -2.755 8.765 1.00 90.94 109 LEU A O 1
ATOM 854 N N . LEU A 1 110 ? 0.952 -3.074 8.481 1.00 88.50 110 LEU A N 1
ATOM 855 C CA . LEU A 1 110 ? 0.623 -3.249 9.900 1.00 88.50 110 LEU A CA 1
ATOM 856 C C . LEU A 1 110 ? 0.843 -4.690 10.373 1.00 88.50 110 LEU A C 1
ATOM 858 O O . LEU A 1 110 ? 1.301 -4.896 11.498 1.00 88.50 110 LEU A O 1
ATOM 862 N N . THR A 1 111 ? 0.499 -5.678 9.549 1.00 85.06 111 THR A N 1
ATOM 863 C CA . THR A 1 111 ? 0.538 -7.097 9.928 1.00 85.06 111 THR A CA 1
ATOM 864 C C . THR A 1 111 ? 1.928 -7.693 9.795 1.00 85.06 111 THR A C 1
ATOM 866 O O . THR A 1 111 ? 2.382 -8.391 10.696 1.00 85.06 111 THR A O 1
ATOM 869 N N . ASP A 1 112 ? 2.637 -7.363 8.720 1.00 82.25 112 ASP A N 1
ATOM 870 C CA . ASP A 1 112 ? 3.926 -7.975 8.387 1.00 82.25 112 ASP A CA 1
ATOM 871 C C . ASP A 1 112 ? 5.059 -7.384 9.243 1.00 82.25 112 ASP A C 1
ATOM 873 O O . ASP A 1 112 ? 6.109 -7.996 9.405 1.00 82.25 112 ASP A O 1
ATOM 877 N N . ASN A 1 113 ? 4.822 -6.211 9.846 1.00 69.69 113 ASN A N 1
ATOM 878 C CA . ASN A 1 113 ? 5.724 -5.546 10.791 1.00 69.69 113 ASN A CA 1
ATOM 879 C C . ASN A 1 113 ? 5.172 -5.548 12.228 1.00 69.69 113 ASN A C 1
ATOM 881 O O . ASN A 1 113 ? 5.536 -4.678 13.027 1.00 69.69 113 ASN A O 1
ATOM 885 N N . ALA A 1 114 ? 4.263 -6.476 12.562 1.00 64.06 114 ALA A N 1
ATOM 886 C CA . ALA A 1 114 ? 3.578 -6.498 13.858 1.00 64.06 114 ALA A CA 1
ATOM 887 C C . ALA A 1 114 ? 4.546 -6.570 15.054 1.00 64.06 114 ALA A C 1
ATOM 889 O O . ALA A 1 114 ? 4.248 -6.007 16.106 1.00 64.06 114 ALA A O 1
ATOM 890 N N . ASP A 1 115 ? 5.721 -7.178 14.876 1.00 63.91 115 ASP A N 1
ATOM 891 C CA . ASP A 1 115 ? 6.732 -7.319 15.929 1.00 63.91 115 ASP A CA 1
ATOM 892 C C . ASP A 1 115 ? 7.494 -6.017 16.229 1.00 63.91 115 ASP A C 1
ATOM 894 O O . ASP A 1 115 ? 8.052 -5.865 17.314 1.00 63.91 115 ASP A O 1
ATOM 898 N N . HIS A 1 116 ? 7.510 -5.050 15.302 1.00 63.41 116 HIS A N 1
ATOM 899 C CA . HIS A 1 116 ? 8.286 -3.815 15.463 1.00 63.41 116 HIS A CA 1
ATOM 900 C C . HIS A 1 116 ? 7.477 -2.651 16.064 1.00 63.41 116 HIS A C 1
ATOM 902 O O . HIS A 1 116 ? 8.056 -1.615 16.383 1.00 63.41 116 HIS A O 1
ATOM 908 N N . ASP A 1 117 ? 6.146 -2.782 16.208 1.00 71.12 117 ASP A N 1
ATOM 909 C CA . ASP A 1 117 ? 5.183 -1.787 16.746 1.00 71.12 117 ASP A CA 1
ATOM 910 C C . ASP A 1 117 ? 5.234 -0.374 16.098 1.00 71.12 117 ASP A C 1
ATOM 912 O O . ASP A 1 117 ? 4.392 0.488 16.340 1.00 71.12 117 ASP A O 1
ATOM 916 N N . ALA A 1 118 ? 6.197 -0.097 15.218 1.00 77.12 118 ALA A N 1
ATOM 917 C CA . ALA A 1 118 ? 6.468 1.227 14.680 1.00 77.12 118 ALA A CA 1
ATOM 918 C C . ALA A 1 118 ? 5.337 1.720 13.767 1.00 77.12 118 ALA A C 1
ATOM 920 O O . ALA A 1 118 ? 4.991 2.904 13.800 1.00 77.12 118 ALA A O 1
ATOM 921 N N . CYS A 1 119 ? 4.738 0.820 12.982 1.00 83.44 119 CYS A N 1
ATOM 922 C CA . CYS A 1 119 ? 3.573 1.124 12.149 1.00 83.44 119 CYS A CA 1
ATOM 923 C C . CYS A 1 119 ? 2.306 1.322 12.984 1.00 83.44 119 CYS A C 1
ATOM 925 O O . CYS A 1 119 ? 1.567 2.270 12.730 1.00 83.44 119 CYS A O 1
ATOM 927 N N . TRP A 1 120 ? 2.092 0.497 14.011 1.00 86.19 120 TRP A N 1
ATOM 928 C CA . TRP A 1 120 ? 0.949 0.603 14.922 1.00 86.19 120 TRP A CA 1
ATOM 929 C C . TRP A 1 120 ? 0.984 1.907 15.728 1.00 86.19 120 TRP A C 1
ATOM 931 O O . TRP A 1 120 ? 0.040 2.696 15.671 1.00 86.19 120 TRP A O 1
ATOM 941 N N . LYS A 1 121 ? 2.125 2.230 16.349 1.00 86.75 121 LYS A N 1
ATOM 942 C CA . LYS A 1 121 ? 2.364 3.524 17.017 1.00 86.75 121 LYS A CA 1
ATOM 943 C C . LYS A 1 121 ? 2.224 4.723 16.087 1.00 86.75 121 LYS A C 1
ATOM 945 O O . LYS A 1 121 ? 1.837 5.807 16.526 1.00 86.75 121 LYS A O 1
ATOM 950 N N . HIS A 1 122 ? 2.604 4.582 14.819 1.00 90.75 122 HIS A N 1
ATOM 951 C CA . HIS A 1 122 ? 2.425 5.656 13.844 1.00 90.75 122 HIS A CA 1
ATOM 952 C C . HIS A 1 122 ? 0.958 5.824 13.468 1.00 90.75 122 HIS A C 1
ATOM 954 O O . HIS A 1 122 ? 0.470 6.953 13.433 1.00 90.75 122 HIS A O 1
ATOM 960 N N . TRP A 1 123 ? 0.240 4.720 13.254 1.00 91.06 123 TRP A N 1
ATOM 961 C CA . TRP A 1 123 ? -1.186 4.751 12.963 1.00 91.06 123 TRP A CA 1
ATOM 962 C C . TRP A 1 123 ? -1.988 5.382 14.102 1.00 91.06 123 TRP A C 1
ATOM 964 O O . TRP A 1 123 ? -2.814 6.250 13.828 1.00 91.06 123 TRP A O 1
ATOM 974 N N . ASP A 1 124 ? -1.661 5.077 15.361 1.00 87.12 124 ASP A N 1
ATOM 975 C CA . ASP A 1 124 ? -2.255 5.718 16.543 1.00 87.12 124 ASP A CA 1
ATOM 976 C C . ASP A 1 124 ? -2.225 7.256 16.463 1.00 87.12 124 ASP A C 1
ATOM 978 O O . ASP A 1 124 ? -3.211 7.930 16.765 1.00 87.12 124 ASP A O 1
ATOM 982 N N . ARG A 1 125 ? -1.108 7.832 15.996 1.00 88.38 125 ARG A N 1
ATOM 983 C CA . ARG A 1 125 ? -0.948 9.291 15.821 1.00 88.38 125 ARG A CA 1
ATOM 984 C C . ARG A 1 125 ? -1.748 9.843 14.640 1.00 88.38 125 ARG A C 1
ATOM 986 O O . ARG A 1 125 ? -1.964 11.055 14.558 1.00 88.38 125 ARG A O 1
ATOM 993 N N . LEU A 1 126 ? -2.132 8.983 13.700 1.00 89.81 126 LEU A N 1
ATOM 994 C CA . LEU A 1 126 ? -2.925 9.328 12.524 1.00 89.81 126 LEU A CA 1
ATOM 995 C C . LEU A 1 126 ? -4.431 9.166 12.754 1.00 89.81 126 LEU A C 1
ATOM 997 O O . LEU A 1 126 ? -5.186 9.793 12.013 1.00 89.81 126 LEU A O 1
ATOM 1001 N N . LEU A 1 127 ? -4.875 8.425 13.779 1.00 84.38 127 LEU A N 1
ATOM 1002 C CA . LEU A 1 127 ? -6.303 8.199 14.061 1.00 84.38 127 LEU A CA 1
ATOM 1003 C C . LEU A 1 127 ? -7.095 9.514 14.125 1.00 84.38 127 LEU A C 1
ATOM 1005 O O . LEU A 1 127 ? -8.123 9.650 13.467 1.00 84.38 127 LEU A O 1
ATOM 1009 N N . GLY A 1 128 ? -6.571 10.516 14.839 1.00 80.19 128 GLY A N 1
ATOM 1010 C CA . GLY A 1 128 ? -7.197 11.841 14.933 1.00 80.19 128 GLY A CA 1
ATOM 1011 C C . GLY A 1 128 ? -7.035 12.719 13.685 1.00 80.19 128 GLY A C 1
ATOM 1012 O O . GLY A 1 128 ? -7.814 13.644 13.482 1.00 80.19 128 GLY A O 1
ATOM 1013 N N . LYS A 1 129 ? -6.043 12.445 12.828 1.00 87.31 129 LYS A N 1
ATOM 1014 C CA . LYS A 1 129 ? -5.751 13.248 11.624 1.00 87.31 129 LYS A CA 1
ATOM 1015 C C . LYS A 1 129 ? -6.498 12.752 10.389 1.00 87.31 129 LYS A C 1
ATOM 1017 O O . LYS A 1 129 ? -6.778 13.532 9.485 1.00 87.31 129 LYS A O 1
ATOM 1022 N N . MET A 1 130 ? -6.782 11.453 10.329 1.00 88.38 130 MET A N 1
ATOM 1023 C CA . MET A 1 130 ? -7.418 10.786 9.193 1.00 88.38 130 MET A CA 1
ATOM 1024 C C . MET A 1 130 ? -8.503 9.807 9.682 1.00 88.38 130 MET A C 1
ATOM 1026 O O . MET A 1 130 ? -8.404 8.604 9.420 1.00 88.38 130 MET A O 1
ATOM 1030 N N . PRO A 1 131 ? -9.543 10.283 10.397 1.00 84.19 131 PRO A N 1
ATOM 1031 C CA . PRO A 1 131 ? -10.523 9.406 11.041 1.00 84.19 131 PRO A CA 1
ATOM 1032 C C . PRO A 1 131 ? -11.331 8.578 10.033 1.00 84.19 131 PRO A C 1
ATOM 1034 O O . PRO A 1 131 ? -11.524 7.387 10.246 1.00 84.19 131 PRO A O 1
ATOM 1037 N N . LYS A 1 132 ? -11.728 9.162 8.890 1.00 84.75 132 LYS A N 1
ATOM 1038 C CA . LYS A 1 132 ? -12.456 8.440 7.826 1.00 84.75 132 LYS A CA 1
ATOM 1039 C C . LYS A 1 132 ? -11.627 7.299 7.229 1.00 84.75 132 LYS A C 1
ATOM 1041 O O . LYS A 1 132 ? -12.104 6.174 7.130 1.00 84.75 132 LYS A O 1
ATOM 1046 N N . ALA A 1 133 ? -10.374 7.586 6.882 1.00 90.38 133 ALA A N 1
ATOM 1047 C CA . ALA A 1 133 ? -9.447 6.585 6.365 1.00 90.38 133 ALA A CA 1
ATOM 1048 C C . ALA A 1 133 ? -9.147 5.491 7.399 1.00 90.38 133 ALA A C 1
ATOM 1050 O O . ALA A 1 133 ? -9.126 4.310 7.069 1.00 90.38 133 ALA A O 1
ATOM 1051 N N . SER A 1 134 ? -8.968 5.875 8.666 1.00 90.19 134 SER A N 1
ATOM 1052 C CA . SER A 1 134 ? -8.710 4.928 9.754 1.00 90.19 134 SER A CA 1
ATOM 1053 C C . SER A 1 134 ? -9.915 4.026 10.017 1.00 90.19 134 SER A C 1
ATOM 1055 O O . SER A 1 134 ? -9.739 2.825 10.196 1.00 90.19 134 SER A O 1
ATOM 1057 N N . ALA A 1 135 ? -11.136 4.565 9.966 1.00 86.19 135 ALA A N 1
ATOM 1058 C CA . ALA A 1 135 ? -12.357 3.771 10.055 1.00 86.19 135 ALA A CA 1
ATOM 1059 C C . ALA A 1 135 ? -12.468 2.770 8.892 1.00 86.19 135 ALA A C 1
ATOM 1061 O O . ALA A 1 135 ? -12.754 1.595 9.120 1.00 86.19 135 ALA A O 1
ATOM 1062 N N . ALA A 1 136 ? -12.178 3.197 7.658 1.00 87.25 136 ALA A N 1
ATOM 1063 C CA . ALA A 1 136 ? -12.156 2.302 6.500 1.00 87.25 136 ALA A CA 1
ATOM 1064 C C . ALA A 1 136 ? -11.118 1.176 6.660 1.00 87.25 136 ALA A C 1
ATOM 1066 O O . ALA A 1 136 ? -11.413 0.016 6.360 1.00 87.25 136 ALA A O 1
ATOM 1067 N N . LEU A 1 137 ? -9.929 1.491 7.182 1.00 91.31 137 LEU A N 1
ATOM 1068 C CA . LEU A 1 137 ? -8.889 0.499 7.449 1.00 91.31 137 LEU A CA 1
ATOM 1069 C C . LEU A 1 137 ? -9.320 -0.506 8.531 1.00 91.31 137 LEU A C 1
ATOM 1071 O O . LEU A 1 137 ? -9.183 -1.710 8.323 1.00 91.31 137 LEU A O 1
ATOM 1075 N N . VAL A 1 138 ? -9.917 -0.037 9.634 1.00 89.00 138 VAL A N 1
ATOM 1076 C CA . VAL A 1 138 ? -10.480 -0.894 10.696 1.00 89.00 138 VAL A CA 1
ATOM 1077 C C . VAL A 1 138 ? -11.525 -1.856 10.150 1.00 89.00 138 VAL A C 1
ATOM 1079 O O . VAL A 1 138 ? -11.456 -3.047 10.436 1.00 89.00 138 VAL A O 1
ATOM 1082 N N . VAL A 1 139 ? -12.474 -1.375 9.341 1.00 87.62 139 VAL A N 1
ATOM 1083 C CA . VAL A 1 139 ? -13.511 -2.237 8.751 1.00 87.62 139 VAL A CA 1
ATOM 1084 C C . VAL A 1 139 ? -12.878 -3.376 7.950 1.00 87.62 139 VAL A C 1
ATOM 1086 O O . VAL A 1 139 ? -13.343 -4.511 8.018 1.00 87.62 139 VAL A O 1
ATOM 1089 N N . ASN A 1 140 ? -11.799 -3.103 7.214 1.00 89.31 140 ASN A N 1
ATOM 1090 C CA . ASN A 1 140 ? -11.103 -4.132 6.445 1.00 89.31 140 ASN A CA 1
ATOM 1091 C C . ASN A 1 140 ? -10.243 -5.064 7.316 1.00 89.31 140 ASN A C 1
ATOM 1093 O O . ASN A 1 140 ? -10.179 -6.254 7.017 1.00 89.31 140 ASN A O 1
ATOM 1097 N N . LEU A 1 141 ? -9.650 -4.577 8.409 1.00 89.88 141 LEU A N 1
ATOM 1098 C CA . LEU A 1 141 ? -8.971 -5.427 9.397 1.00 89.88 141 LEU A CA 1
ATOM 1099 C C . LEU A 1 141 ? -9.950 -6.394 10.075 1.00 89.88 141 LEU A C 1
ATOM 1101 O O . LEU A 1 141 ? -9.664 -7.584 10.162 1.00 89.88 141 LEU A O 1
ATOM 1105 N N . VAL A 1 142 ? -11.131 -5.915 10.476 1.00 88.19 142 VAL A N 1
ATOM 1106 C CA . VAL A 1 142 ? -12.190 -6.748 11.072 1.00 88.19 142 VAL A CA 1
ATOM 1107 C C . VAL A 1 142 ? -12.707 -7.788 10.075 1.00 88.19 142 VAL A C 1
ATOM 1109 O O . VAL A 1 142 ? -12.924 -8.935 10.442 1.00 88.19 142 VAL A O 1
ATOM 1112 N N . LYS A 1 143 ? -12.840 -7.447 8.788 1.00 89.12 143 LYS A N 1
ATOM 1113 C CA . LYS A 1 143 ? -13.191 -8.440 7.754 1.00 89.12 143 LYS A CA 1
ATOM 1114 C C . LYS A 1 143 ? -12.147 -9.548 7.598 1.00 89.12 143 LYS A C 1
ATOM 1116 O O . LYS A 1 143 ? -12.497 -10.644 7.180 1.00 89.12 143 LYS A O 1
ATOM 1121 N N . LYS A 1 144 ? -10.877 -9.261 7.895 1.00 86.62 144 LYS A N 1
ATOM 1122 C CA . LYS A 1 144 ? -9.759 -10.212 7.802 1.00 86.62 144 LYS A CA 1
ATOM 1123 C C . LYS A 1 144 ? -9.400 -10.837 9.156 1.00 86.62 144 LYS A C 1
ATOM 1125 O O . LYS A 1 144 ? -8.361 -11.483 9.245 1.00 86.62 144 LYS A O 1
ATOM 1130 N N . TRP A 1 145 ? -10.233 -10.650 10.184 1.00 87.25 145 TRP A N 1
ATOM 1131 C CA . TRP A 1 145 ? -9.924 -10.941 11.588 1.00 87.25 145 TRP A CA 1
ATOM 1132 C C . TRP A 1 145 ? -9.324 -12.328 11.828 1.00 87.25 145 TRP A C 1
ATOM 1134 O O . TRP A 1 145 ? -8.294 -12.447 12.492 1.00 87.25 145 TRP A O 1
ATOM 1144 N N . ASP A 1 146 ? -9.919 -13.361 11.235 1.00 89.25 146 ASP A N 1
ATOM 1145 C CA . ASP A 1 146 ? -9.509 -14.756 11.434 1.00 89.25 146 ASP A CA 1
ATOM 1146 C C . ASP A 1 146 ? -8.151 -15.086 10.799 1.00 89.25 146 ASP A C 1
ATOM 1148 O O . ASP A 1 146 ? -7.492 -16.049 11.186 1.00 89.25 146 ASP A O 1
ATOM 1152 N N . HIS A 1 147 ? -7.701 -14.262 9.852 1.00 86.50 147 HIS A N 1
ATOM 1153 C CA . HIS A 1 147 ? -6.405 -14.391 9.190 1.00 86.50 147 HIS A CA 1
ATOM 1154 C C . HIS A 1 147 ? -5.314 -13.536 9.848 1.00 86.50 147 HIS A C 1
ATOM 1156 O O . HIS A 1 147 ? -4.158 -13.586 9.428 1.00 86.50 147 HIS A O 1
ATOM 1162 N N . LEU A 1 148 ? -5.657 -12.742 10.868 1.00 84.19 148 LEU A N 1
ATOM 1163 C CA . LEU A 1 148 ? -4.702 -11.905 11.585 1.00 84.19 148 LEU A CA 1
ATOM 1164 C C . LEU A 1 148 ? -3.981 -12.692 12.685 1.00 84.19 148 LEU A C 1
ATOM 1166 O O . LEU A 1 148 ? -4.576 -13.472 13.444 1.00 84.19 148 LEU A O 1
ATOM 1170 N N . SER A 1 149 ? -2.690 -12.400 12.844 1.00 86.06 149 SER A N 1
ATOM 1171 C CA . SER A 1 149 ? -1.908 -12.891 13.976 1.00 86.06 149 SER A CA 1
ATOM 1172 C C . SER A 1 149 ? -2.501 -12.398 15.312 1.00 86.06 149 SER A C 1
ATOM 1174 O O . SER A 1 149 ? -3.180 -11.363 15.355 1.00 86.06 149 SER A O 1
ATOM 1176 N N . PRO A 1 150 ? -2.249 -13.096 16.437 1.00 86.62 150 PRO A N 1
ATOM 1177 C CA . PRO A 1 150 ? -2.719 -12.651 17.750 1.00 86.62 150 PRO A CA 1
ATOM 1178 C C . PRO A 1 150 ? -2.268 -11.227 18.120 1.00 86.62 150 PRO A C 1
ATOM 1180 O O . PRO A 1 150 ? -3.044 -10.470 18.705 1.00 86.62 150 PRO A O 1
ATOM 1183 N N . SER A 1 151 ? -1.043 -10.832 17.748 1.00 82.50 151 SER A N 1
ATOM 1184 C CA . SER A 1 151 ? -0.520 -9.480 17.990 1.00 82.50 151 SER A CA 1
ATOM 1185 C C . SER A 1 151 ? -1.271 -8.427 17.173 1.00 82.50 151 SER A C 1
ATOM 1187 O O . SER A 1 151 ? -1.692 -7.412 17.728 1.00 82.50 151 SER A O 1
ATOM 1189 N N . SER A 1 152 ? -1.527 -8.692 15.888 1.00 81.50 152 SER A N 1
ATOM 1190 C CA . SER A 1 152 ? -2.318 -7.799 15.035 1.00 81.50 152 SER A CA 1
ATOM 1191 C C . SER A 1 152 ? -3.770 -7.669 15.502 1.00 81.50 152 SER A C 1
ATOM 1193 O O . SER A 1 152 ? -4.316 -6.566 15.454 1.00 81.50 152 SER A O 1
ATOM 1195 N N . ARG A 1 153 ? -4.397 -8.744 16.002 1.00 86.25 153 ARG A N 1
ATOM 1196 C CA . ARG A 1 153 ? -5.754 -8.683 16.583 1.00 86.25 153 ARG A CA 1
ATOM 1197 C C . ARG A 1 153 ? -5.807 -7.785 17.814 1.00 86.25 153 ARG A C 1
ATOM 1199 O O . ARG A 1 153 ? -6.608 -6.853 17.849 1.00 86.25 153 ARG A O 1
ATOM 1206 N N . LYS A 1 154 ? -4.888 -7.985 18.764 1.00 85.69 154 LYS A N 1
ATOM 1207 C CA . LYS A 1 154 ? -4.778 -7.148 19.969 1.00 85.69 154 LYS A CA 1
ATOM 1208 C C . LYS A 1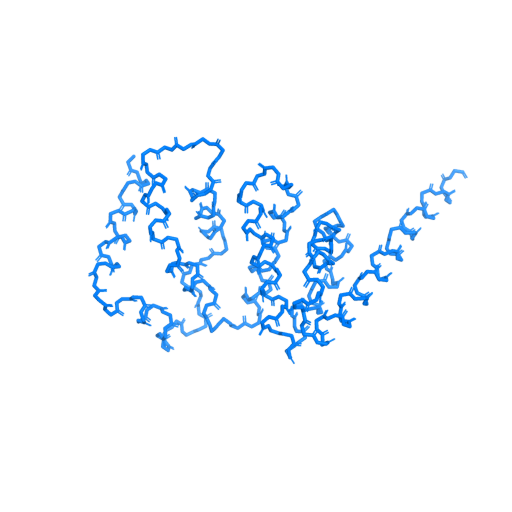 154 ? -4.563 -5.671 19.624 1.00 85.69 154 LYS A C 1
ATOM 1210 O O . LYS A 1 154 ? -5.195 -4.798 20.214 1.00 85.69 154 LYS A O 1
ATOM 1215 N N . ALA A 1 155 ? -3.684 -5.380 18.667 1.00 81.94 155 ALA A N 1
ATOM 1216 C CA . ALA A 1 155 ? -3.433 -4.008 18.236 1.00 81.94 155 ALA A CA 1
ATOM 1217 C C . ALA A 1 155 ? -4.663 -3.395 17.535 1.00 81.94 155 ALA A C 1
ATOM 1219 O O . ALA A 1 155 ? -5.023 -2.253 17.812 1.00 81.94 155 ALA A O 1
ATOM 1220 N N . THR A 1 156 ? -5.375 -4.178 16.714 1.00 82.88 156 THR A N 1
ATOM 1221 C CA . THR A 1 156 ? -6.633 -3.756 16.074 1.00 82.88 156 THR A CA 1
ATOM 1222 C C . THR A 1 156 ? -7.704 -3.410 17.112 1.00 82.88 156 THR A C 1
ATOM 1224 O O . THR A 1 156 ? -8.313 -2.346 17.021 1.00 82.88 156 THR A O 1
ATOM 1227 N N . GLU A 1 157 ? -7.903 -4.257 18.127 1.00 86.38 157 GLU A N 1
ATOM 1228 C CA . GLU A 1 157 ? -8.798 -3.993 19.267 1.00 86.38 157 GLU A CA 1
ATOM 1229 C C . GLU A 1 157 ? -8.477 -2.657 19.951 1.00 86.38 157 GLU A C 1
ATOM 1231 O O . GLU A 1 157 ? -9.365 -1.829 20.167 1.00 86.38 157 GLU A O 1
ATOM 1236 N N . GLN A 1 158 ? -7.197 -2.409 20.243 1.00 82.69 158 GLN A N 1
ATOM 1237 C CA . GLN A 1 158 ? -6.752 -1.160 20.863 1.00 82.69 158 GLN A CA 1
ATOM 1238 C C . GLN A 1 158 ? -7.004 0.058 19.963 1.00 82.69 158 GLN A C 1
ATOM 1240 O O . GLN A 1 158 ? -7.449 1.102 20.446 1.00 82.69 158 GLN A O 1
ATOM 1245 N N . SER A 1 159 ? -6.754 -0.054 18.657 1.00 79.19 159 SER A N 1
ATOM 1246 C CA . SER A 1 159 ? -7.027 1.027 17.703 1.00 79.19 159 SER A CA 1
ATOM 1247 C C . SER A 1 159 ? -8.528 1.306 17.558 1.00 79.19 159 SER A C 1
ATOM 1249 O O . SER A 1 159 ? -8.914 2.474 17.484 1.00 79.19 159 SER A O 1
ATOM 1251 N N . ILE A 1 160 ? -9.387 0.277 17.591 1.00 82.38 160 ILE A N 1
ATOM 1252 C CA . ILE A 1 160 ? -10.854 0.431 17.614 1.00 82.38 160 ILE A CA 1
ATOM 1253 C C . ILE A 1 160 ? -11.288 1.221 18.851 1.00 82.38 160 ILE A C 1
ATOM 1255 O O . ILE A 1 160 ? -12.019 2.205 18.725 1.00 82.38 160 ILE A O 1
ATOM 1259 N N . GLN A 1 161 ? -10.801 0.842 20.037 1.00 82.94 161 GLN A N 1
ATOM 1260 C CA . GLN A 1 161 ? -11.110 1.553 21.282 1.00 82.94 161 GLN A CA 1
ATOM 1261 C C . GLN A 1 161 ? -10.700 3.031 21.205 1.00 82.94 161 GLN A C 1
ATOM 1263 O O . GLN A 1 161 ? -11.493 3.914 21.534 1.00 82.94 161 GLN A O 1
ATOM 1268 N N . LYS A 1 162 ? -9.493 3.324 20.704 1.00 78.69 162 LYS A N 1
ATOM 1269 C CA . LYS A 1 162 ? -9.010 4.705 20.533 1.00 78.69 162 LYS A CA 1
ATOM 1270 C C . LYS A 1 162 ? -9.849 5.500 19.533 1.00 78.69 162 LYS A C 1
ATOM 1272 O O . LYS A 1 162 ? -10.168 6.654 19.805 1.00 78.69 162 LYS A O 1
ATOM 1277 N N . LEU A 1 163 ? -10.239 4.907 18.402 1.00 77.38 163 LEU A N 1
ATOM 1278 C CA . LEU A 1 163 ? -11.096 5.569 17.410 1.00 77.38 163 LEU A CA 1
ATOM 1279 C C . LEU A 1 163 ? -12.472 5.926 17.974 1.00 77.38 163 LEU A C 1
ATOM 1281 O O . LEU A 1 163 ? -12.976 7.019 17.699 1.00 77.38 163 LEU A O 1
ATOM 1285 N N . LEU A 1 164 ? -13.058 5.043 18.785 1.00 78.12 164 LEU A N 1
ATOM 1286 C CA . LEU A 1 164 ? -14.313 5.316 19.486 1.00 78.12 164 LEU A CA 1
ATOM 1287 C C . LEU A 1 164 ? -14.153 6.489 20.461 1.00 78.12 164 LEU A C 1
ATOM 1289 O O . LEU A 1 164 ? -14.957 7.420 20.423 1.00 78.12 164 LEU A O 1
ATOM 1293 N N . ILE A 1 165 ? -13.076 6.510 21.253 1.00 78.69 165 ILE A N 1
ATOM 1294 C CA . ILE A 1 165 ? -12.765 7.625 22.164 1.00 78.69 165 ILE A CA 1
ATOM 1295 C C . ILE A 1 165 ? -12.587 8.940 21.388 1.00 78.69 165 ILE A C 1
ATOM 1297 O O . ILE A 1 165 ? -13.193 9.948 21.749 1.00 78.69 165 ILE A O 1
ATOM 1301 N N . CYS A 1 166 ? -11.807 8.949 20.300 1.00 71.94 166 CYS A N 1
ATOM 1302 C CA . CYS A 1 166 ? -11.604 10.141 19.467 1.00 71.94 166 CYS A CA 1
ATOM 1303 C C . CYS A 1 166 ? -12.918 10.670 18.871 1.00 71.94 166 CYS A C 1
ATOM 1305 O O . CYS A 1 166 ? -13.131 11.885 18.812 1.00 71.94 166 CYS A O 1
ATOM 1307 N N . SER A 1 167 ? -13.802 9.765 18.446 1.00 71.19 167 SER A N 1
ATOM 1308 C CA . SER A 1 167 ? -15.104 10.116 17.871 1.00 71.19 167 SER A CA 1
ATOM 1309 C C . SER A 1 167 ? -16.043 10.713 18.925 1.00 71.19 167 SER A C 1
ATOM 1311 O O . SER A 1 167 ? -16.662 11.747 18.681 1.00 71.19 167 SER A O 1
ATOM 1313 N N . LEU A 1 168 ? -16.093 10.124 20.125 1.00 69.12 168 LEU A N 1
ATOM 1314 C CA . LEU A 1 168 ? -16.914 10.607 21.242 1.00 69.12 168 LEU A CA 1
ATOM 1315 C C . LEU A 1 168 ? -16.401 11.932 21.824 1.00 69.12 168 LEU A C 1
ATOM 1317 O O . LEU A 1 168 ? -17.195 12.830 22.096 1.00 69.12 168 LEU A O 1
ATOM 1321 N N . GLY A 1 169 ? -15.082 12.095 21.960 1.00 66.31 169 GLY A N 1
ATOM 1322 C CA . GLY A 1 169 ? -14.476 13.349 22.419 1.00 66.31 169 GLY A CA 1
ATOM 1323 C C . GLY A 1 169 ? -14.764 14.518 21.473 1.00 66.31 169 GLY A C 1
ATOM 1324 O O . GLY A 1 169 ? -15.072 15.621 21.921 1.00 66.31 169 GLY A O 1
ATOM 1325 N N . SER A 1 170 ? -14.750 14.265 20.161 1.00 61.19 170 SER A N 1
ATOM 1326 C CA . SER A 1 170 ? -15.090 15.280 19.154 1.00 61.19 170 SER A CA 1
ATOM 1327 C C . SER A 1 170 ? -16.574 15.669 19.192 1.00 61.19 170 SER A C 1
ATOM 1329 O O . SER A 1 170 ? -16.902 16.838 18.999 1.00 61.19 170 SER A O 1
ATOM 1331 N N . ALA A 1 171 ? -17.468 14.719 19.493 1.00 58.31 171 ALA A N 1
ATOM 1332 C CA . ALA A 1 171 ? -18.889 14.998 19.692 1.00 58.31 171 ALA A CA 1
ATOM 1333 C C . ALA A 1 171 ? -19.134 15.834 20.963 1.00 58.31 171 ALA A C 1
ATOM 1335 O O . ALA A 1 171 ? -19.851 16.828 20.908 1.00 58.31 171 ALA A O 1
ATOM 1336 N N . GLY A 1 172 ? -18.489 15.501 22.087 1.00 53.97 172 GLY A N 1
ATOM 1337 C CA . GLY A 1 172 ? -18.639 16.237 23.350 1.00 53.97 172 GLY A CA 1
ATOM 1338 C C . GLY A 1 172 ? -18.202 17.708 23.276 1.00 53.97 172 GLY A C 1
ATOM 1339 O O . GLY A 1 172 ? -18.867 18.580 23.833 1.00 53.97 172 GLY A O 1
ATOM 1340 N N . VAL A 1 173 ? -17.137 18.015 22.526 1.00 55.03 173 VAL A N 1
ATOM 1341 C CA . VAL A 1 173 ? -16.682 19.403 22.304 1.00 55.03 173 VAL A CA 1
ATOM 1342 C C . VAL A 1 173 ? -17.660 20.200 21.430 1.00 55.03 173 VAL A C 1
ATOM 1344 O O . VAL A 1 173 ? -17.799 21.407 21.624 1.00 55.03 173 VAL A O 1
ATOM 1347 N N . ALA A 1 174 ? -18.360 19.547 20.497 1.00 52.16 174 ALA A N 1
ATOM 1348 C CA . ALA A 1 174 ? -19.378 20.195 19.670 1.00 52.16 174 ALA A CA 1
ATOM 1349 C C . ALA A 1 174 ? -20.644 20.562 20.470 1.00 52.16 174 ALA A C 1
ATOM 1351 O O . ALA A 1 174 ? -21.250 21.591 20.192 1.00 52.16 174 ALA A O 1
ATOM 1352 N N . TYR A 1 175 ? -21.005 19.777 21.492 1.00 46.62 175 TYR A N 1
ATOM 1353 C CA . TYR A 1 175 ? -22.161 20.053 22.360 1.00 46.62 175 TYR A CA 1
ATOM 1354 C C . TYR A 1 175 ? -21.874 21.033 23.508 1.00 46.62 175 TYR A C 1
ATOM 1356 O O . TYR A 1 175 ? -22.804 21.625 24.038 1.00 46.62 175 TYR A O 1
ATOM 1364 N N . SER A 1 176 ? -20.609 21.251 23.880 1.00 48.22 176 SER A N 1
ATOM 1365 C CA . SER A 1 176 ? -20.225 22.195 24.946 1.00 48.22 176 SER A CA 1
ATOM 1366 C C . SER A 1 176 ? -20.106 23.658 24.479 1.00 48.22 176 SER A C 1
ATOM 1368 O O . SER A 1 176 ? -19.742 24.521 25.276 1.00 48.22 176 SER A O 1
ATOM 1370 N N . LYS A 1 177 ? -20.339 23.939 23.190 1.00 49.41 177 LYS A N 1
ATOM 1371 C CA . LYS A 1 177 ? -20.242 25.283 22.589 1.00 49.41 177 LYS A CA 1
ATOM 1372 C C . LYS A 1 177 ? -21.596 25.908 22.215 1.00 49.41 177 LYS A C 1
ATOM 1374 O O . 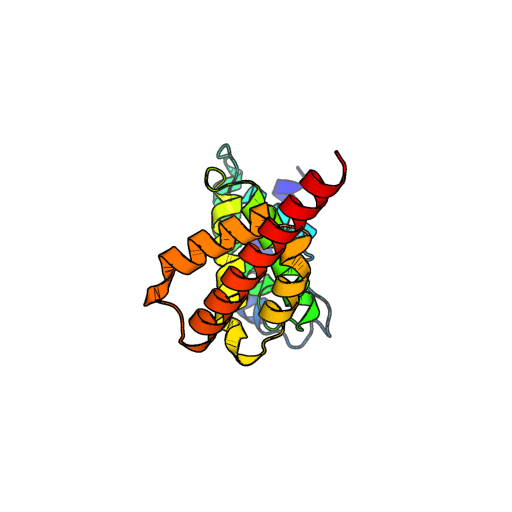LYS A 1 177 ? -21.585 26.937 21.543 1.00 49.41 177 LYS A O 1
ATOM 1379 N N . ASN A 1 178 ? -22.713 25.321 22.650 1.00 41.16 178 ASN A N 1
ATOM 1380 C CA . ASN A 1 178 ? -24.056 25.895 22.510 1.00 41.16 178 ASN A CA 1
ATOM 1381 C C . ASN A 1 178 ? -24.619 26.311 23.865 1.00 41.16 178 ASN A C 1
ATOM 1383 O O . ASN A 1 178 ? -24.488 25.504 24.811 1.00 41.16 178 ASN A O 1
#

pLDDT: mean 83.93, std 11.46, range [41.16, 95.56]

Secondary structure (DSSP, 8-state):
-HHHHHHHHHHHHHTSTTHHHHHHH-GGGTT--SS-HHHHHHHHHHHS-SS--HHHHHHHHHHHHHHHHHHTT--HHHHHHHHHHHHHHHTT-TTSHHHHHHHHHHHHHHHTTGGG-HHHHHHHHHHTT-HHHHHHHHHHHHHTGGGS-HHHHHHHHHHHHHHHHHHHHHHHHHHTT-

Sequence (178 aa):
MARHLILCFVETILAKPDAPTILTDAPAWRGKRLIPPPSFEMLLRLTFPSARLEATARFEAIYPVLKKVTLARAPDFHIREIFTLCLRLAGEGISNESAKEATDIAISLLTDNADHDACWKHWDRLLGKMPKASAALVVNLVKKWDHLSPSSRKATEQSIQKLLICSLGSAGVAYSKN

Organism: Noccaea caerulescens (NCBI:txid107243)

InterPro domains:
  IPR019308 Transmembrane protein 214 [PTHR13448] (2-163)

Radius of gyration: 18.41 Å; chains: 1; bounding box: 47×41×50 Å

Foldseek 3Di:
DVLVVVLVVLVVQPVPPCNLVCLQPPPPCVQPQPQDLVNLLVLLCLCFPPDDDPCNVSSVVCVVSVVSSQPHPHDLVSLLSLLVSLLVLLLVDDVGPSNVVSLVSNLCSCQVCLVVCSSLVSVLVCCLVRVSSLVSSLVVCVVCVVVGDPSSNVSSVVSVVSNVVSVVVVVVVVVVPD